Protein AF-A0A257MQ20-F1 (afdb_monomer_lite)

Foldseek 3Di:
DDDQDPVNVVLVVQQVDLWWKWKAWPQQATPDTHPNVCVQLVDDDSRWGWDPPPDPQWTDTPNDIWGWDWDWDDDPPTIMIMTGTDHPVCCVVPPPVCLVVLQVVLQVQLVVLCVPPPDNVVSVVSSQVSNCVSNVHPDDDDDDDDDDVPD

Radius of gyration: 22.55 Å; chains: 1; bounding box: 64×39×48 Å

Structure (mmCIF, N/CA/C/O backbone):
data_AF-A0A257MQ20-F1
#
_entry.id   AF-A0A257MQ20-F1
#
loop_
_atom_site.group_PDB
_atom_site.id
_atom_site.type_symbol
_atom_site.label_atom_id
_atom_site.label_alt_id
_atom_site.label_comp_id
_atom_site.label_asym_id
_atom_site.label_entity_id
_atom_site.label_seq_id
_atom_site.pdbx_PDB_ins_code
_atom_site.Cartn_x
_atom_site.Cartn_y
_atom_site.Cartn_z
_atom_site.occupancy
_atom_site.B_iso_or_equiv
_atom_site.auth_seq_id
_atom_site.auth_comp_id
_atom_site.auth_asym_id
_atom_site.auth_atom_id
_atom_site.pdbx_PDB_model_num
ATOM 1 N N . MET A 1 1 ? -35.616 20.627 -3.428 1.00 46.69 1 MET A N 1
ATOM 2 C CA . MET A 1 1 ? -34.223 20.196 -3.647 1.00 46.69 1 MET A CA 1
ATOM 3 C C . MET A 1 1 ? -33.531 20.479 -2.329 1.00 46.69 1 MET A C 1
ATOM 5 O O . MET A 1 1 ? -33.364 21.641 -2.003 1.00 46.69 1 MET A O 1
ATOM 9 N N . THR A 1 2 ? -33.389 19.474 -1.469 1.00 55.91 2 THR A N 1
ATOM 10 C CA . THR A 1 2 ? -32.793 19.642 -0.136 1.00 55.91 2 THR A CA 1
ATOM 11 C C . THR A 1 2 ? -31.307 19.899 -0.312 1.00 55.91 2 THR A C 1
ATOM 13 O O . THR A 1 2 ? -30.627 19.059 -0.900 1.00 55.91 2 THR A O 1
ATOM 16 N N . ASP A 1 3 ? -30.833 21.058 0.148 1.00 58.66 3 ASP A N 1
ATOM 17 C CA . ASP A 1 3 ? -29.405 21.346 0.242 1.00 58.66 3 ASP A CA 1
ATOM 18 C C . ASP A 1 3 ? -28.741 20.226 1.043 1.00 58.66 3 ASP A C 1
ATOM 20 O O . ASP A 1 3 ? -29.111 19.938 2.183 1.00 58.66 3 ASP A O 1
ATOM 24 N N . MET A 1 4 ? -27.816 19.530 0.393 1.00 57.94 4 MET A N 1
ATOM 25 C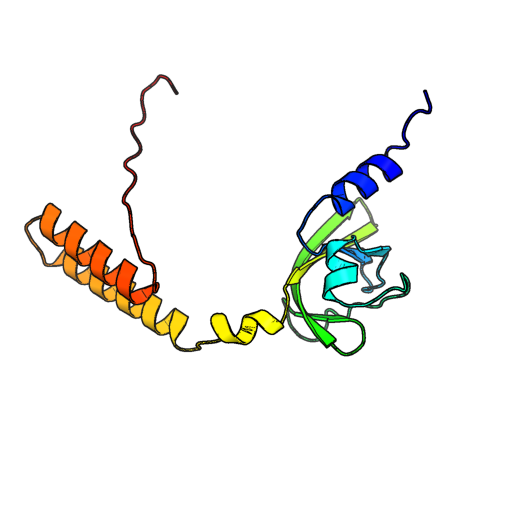 CA . MET A 1 4 ? -27.069 18.442 1.000 1.00 57.94 4 MET A CA 1
ATOM 26 C C . MET A 1 4 ? -26.038 19.057 1.949 1.00 57.94 4 MET A C 1
ATOM 28 O O . MET A 1 4 ? -25.209 19.857 1.519 1.00 57.94 4 MET A O 1
ATOM 32 N N . ASN A 1 5 ? -26.120 18.721 3.239 1.00 80.94 5 ASN A N 1
ATOM 33 C CA . ASN A 1 5 ? -25.210 19.230 4.267 1.00 80.94 5 ASN A CA 1
ATOM 34 C C . ASN A 1 5 ? -23.756 18.837 3.917 1.00 80.94 5 ASN A C 1
ATOM 36 O O . ASN A 1 5 ? -23.518 17.722 3.446 1.00 80.94 5 ASN A O 1
ATOM 40 N N . SER A 1 6 ? -22.783 19.725 4.140 1.00 76.88 6 SER A N 1
ATOM 41 C CA . SER A 1 6 ? -21.363 19.484 3.837 1.00 76.88 6 SER A CA 1
ATOM 42 C C . SER A 1 6 ? -20.83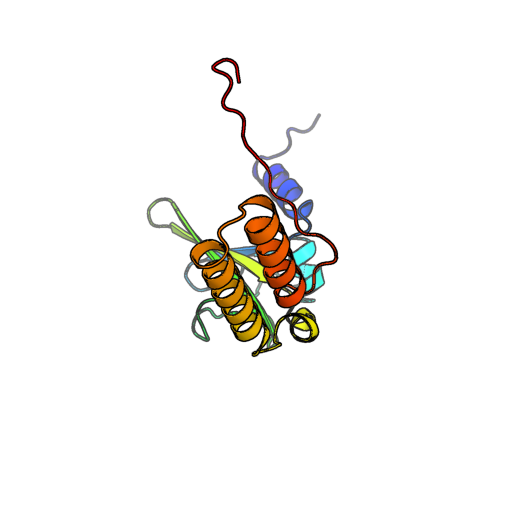0 18.221 4.519 1.00 76.88 6 SER A C 1
ATOM 44 O O . SER A 1 6 ? -20.092 17.453 3.906 1.00 76.88 6 SER A O 1
ATOM 46 N N . GLU A 1 7 ? -21.280 17.946 5.742 1.00 80.69 7 GLU A N 1
ATOM 47 C CA . GLU A 1 7 ? -20.958 16.720 6.476 1.00 80.69 7 GLU A CA 1
ATOM 48 C C . GLU A 1 7 ? -21.482 15.464 5.761 1.00 80.69 7 GLU A C 1
ATOM 50 O O . GLU A 1 7 ? -20.748 14.495 5.564 1.00 80.69 7 GLU A O 1
ATOM 55 N N . GLN A 1 8 ? -22.728 15.507 5.279 1.00 81.00 8 GLN A N 1
ATOM 56 C CA . GLN A 1 8 ? -23.345 14.400 4.541 1.00 81.00 8 GLN A CA 1
ATOM 57 C C . GLN A 1 8 ? -22.646 14.154 3.201 1.00 81.00 8 GLN A C 1
ATOM 59 O O . GLN A 1 8 ? -22.496 13.002 2.785 1.00 81.00 8 GLN A O 1
ATOM 64 N N . LEU A 1 9 ? -22.193 15.218 2.530 1.00 84.75 9 LEU A N 1
ATOM 65 C CA . LEU A 1 9 ? -21.427 15.115 1.291 1.00 84.75 9 LEU A CA 1
ATOM 66 C C . LEU A 1 9 ? -20.062 14.459 1.535 1.00 84.75 9 LEU A C 1
ATOM 68 O O . LEU A 1 9 ? -19.720 13.502 0.841 1.00 84.75 9 LEU A O 1
ATOM 72 N N . CYS A 1 10 ? -19.315 14.920 2.543 1.00 81.25 10 CYS A N 1
ATOM 73 C CA . CYS A 1 10 ? -18.027 14.337 2.921 1.00 81.25 10 CYS A CA 1
ATOM 74 C C . CYS A 1 10 ? -18.173 12.864 3.311 1.00 81.25 10 CYS A C 1
ATOM 76 O O . CYS A 1 10 ? -17.424 12.014 2.833 1.00 81.25 10 CYS A O 1
ATOM 78 N N . GLN A 1 11 ? -19.182 12.534 4.116 1.00 85.25 11 GLN A N 1
ATOM 79 C CA . GLN A 1 11 ? -19.427 11.160 4.534 1.00 85.25 11 GLN A CA 1
ATOM 80 C C . GLN A 1 11 ? -19.828 10.255 3.363 1.00 85.25 11 GLN A C 1
ATOM 82 O O . GLN A 1 11 ? -19.397 9.103 3.292 1.00 85.25 11 GLN A O 1
ATOM 87 N N . SER A 1 12 ? -20.614 10.771 2.415 1.00 86.06 12 SER A N 1
ATOM 88 C CA . SER A 1 12 ? -20.958 10.049 1.185 1.00 86.06 12 SER A CA 1
ATOM 89 C C . SER A 1 12 ? -19.724 9.806 0.316 1.00 86.06 12 SER A C 1
ATOM 91 O O . SER A 1 12 ? -19.537 8.693 -0.171 1.00 86.06 12 SER A O 1
ATOM 93 N N . ALA A 1 13 ? -18.851 10.807 0.174 1.00 86.19 13 ALA A N 1
ATOM 94 C CA . ALA A 1 13 ? -17.603 10.678 -0.571 1.00 86.19 13 ALA A CA 1
ATOM 95 C C . ALA A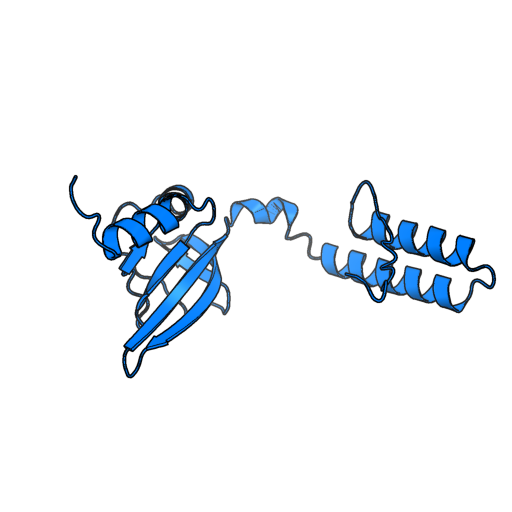 1 13 ? -16.667 9.639 0.066 1.00 86.19 13 ALA A C 1
ATOM 97 O O . ALA A 1 13 ? -16.198 8.736 -0.621 1.00 86.19 13 ALA A O 1
ATOM 98 N N . LEU A 1 14 ? -16.464 9.697 1.387 1.00 88.25 14 LEU A N 1
ATOM 99 C CA . LEU A 1 14 ? -15.635 8.729 2.115 1.00 88.25 14 LEU A CA 1
ATOM 100 C C . LEU A 1 14 ? -16.186 7.298 2.030 1.00 88.25 14 LEU A C 1
ATOM 102 O O . LEU A 1 14 ? -15.413 6.348 1.925 1.00 88.25 14 LEU A O 1
ATOM 106 N N . ASN A 1 15 ? -17.510 7.125 2.049 1.00 89.56 15 ASN A N 1
ATOM 107 C CA . ASN A 1 15 ? -18.152 5.817 1.882 1.00 89.56 15 ASN A CA 1
ATOM 108 C C . ASN A 1 15 ? -18.097 5.270 0.451 1.00 89.56 15 ASN A C 1
ATOM 110 O O . ASN A 1 15 ? -18.294 4.067 0.274 1.00 89.56 15 ASN A O 1
ATOM 114 N N . ALA A 1 16 ? -17.867 6.122 -0.549 1.00 86.06 16 ALA A N 1
ATOM 115 C CA . ALA A 1 16 ? -17.693 5.699 -1.935 1.00 86.06 16 ALA A CA 1
ATOM 116 C C . ALA A 1 16 ? -16.273 5.180 -2.219 1.00 86.06 16 ALA A C 1
ATOM 118 O O . ALA A 1 16 ? -16.069 4.478 -3.210 1.00 86.06 16 ALA A O 1
ATOM 119 N N . LEU A 1 17 ? -15.297 5.512 -1.366 1.00 87.12 17 LEU A N 1
ATOM 120 C CA . LEU A 1 17 ? -13.933 5.009 -1.488 1.00 87.12 17 LEU A CA 1
ATOM 121 C C . LEU A 1 17 ? -13.882 3.516 -1.150 1.00 87.12 17 LEU A C 1
ATOM 123 O O . LEU A 1 17 ? -14.448 3.065 -0.156 1.00 87.12 17 LEU A O 1
ATOM 127 N N . SER A 1 18 ? -13.160 2.753 -1.970 1.00 83.44 18 SER A N 1
ATOM 128 C CA . SER A 1 18 ? -12.904 1.326 -1.738 1.00 83.44 18 SER A CA 1
ATOM 129 C C . SER A 1 18 ? -11.879 1.072 -0.634 1.00 83.44 18 SER A C 1
ATOM 131 O O . SER A 1 18 ? -11.758 -0.050 -0.148 1.00 83.44 18 SER A O 1
ATOM 133 N N . GLU A 1 19 ? -11.108 2.092 -0.269 1.00 88.31 19 GLU A N 1
ATOM 134 C CA . GLU A 1 19 ? -10.074 2.001 0.751 1.00 88.31 19 GLU A CA 1
ATOM 135 C C . GLU A 1 19 ? -10.689 2.048 2.154 1.00 88.31 19 GLU A C 1
ATOM 137 O O . GLU A 1 19 ? -11.610 2.824 2.416 1.00 88.31 19 GLU A O 1
ATOM 142 N N . ALA A 1 20 ? -10.205 1.196 3.060 1.00 90.00 20 ALA A N 1
ATOM 143 C CA . ALA A 1 20 ? -10.723 1.112 4.418 1.00 90.00 20 ALA A CA 1
ATOM 144 C C . ALA A 1 20 ? -10.197 2.284 5.254 1.00 90.00 20 ALA A C 1
ATOM 146 O O . ALA A 1 20 ? -9.040 2.293 5.664 1.00 90.00 20 ALA A O 1
ATOM 147 N N . ILE A 1 21 ? -11.056 3.269 5.516 1.00 90.25 21 ILE A N 1
ATOM 148 C CA . ILE A 1 21 ? -10.696 4.504 6.216 1.00 90.25 21 ILE A CA 1
ATOM 149 C C . ILE A 1 21 ? -11.398 4.562 7.567 1.00 90.25 21 ILE A C 1
ATOM 151 O O . ILE A 1 21 ? -12.617 4.379 7.664 1.00 90.25 21 ILE A O 1
ATOM 155 N N . CYS A 1 22 ? -10.624 4.884 8.598 1.00 89.38 22 CYS A N 1
ATOM 156 C CA . CYS A 1 22 ? -11.122 5.162 9.930 1.00 89.38 22 CYS A CA 1
ATOM 157 C C . CYS A 1 22 ? -10.608 6.517 10.428 1.00 89.38 22 CYS A C 1
ATOM 159 O O . CYS A 1 22 ? -9.420 6.813 10.324 1.00 89.38 22 CYS A O 1
ATOM 161 N N . LEU A 1 23 ? -11.503 7.331 10.982 1.00 87.81 23 LEU A N 1
ATOM 162 C CA . LEU A 1 23 ? -11.158 8.565 11.682 1.00 87.81 23 LEU A CA 1
ATOM 163 C C . LEU A 1 23 ? -11.174 8.306 13.178 1.00 87.81 23 LEU A C 1
ATOM 165 O O . LEU A 1 23 ? -12.033 7.580 13.680 1.00 87.81 23 LEU A O 1
ATOM 169 N N . CYS A 1 24 ? -10.239 8.918 13.881 1.00 84.56 24 CYS A N 1
ATOM 170 C CA . CYS A 1 24 ? -10.091 8.771 15.317 1.00 84.56 24 CYS A CA 1
ATOM 171 C C . CYS A 1 24 ? -9.556 10.056 15.939 1.00 84.56 24 CYS A C 1
ATOM 173 O O . CYS A 1 2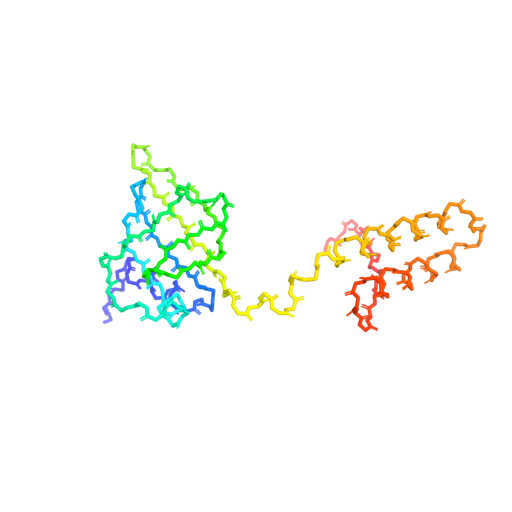4 ? -8.921 10.866 15.261 1.00 84.56 24 CYS A O 1
ATOM 175 N N . ASP A 1 25 ? -9.835 10.253 17.222 1.00 84.69 25 ASP A N 1
ATOM 176 C CA . ASP A 1 25 ? -9.225 11.335 17.987 1.00 84.69 25 ASP A CA 1
ATOM 177 C C . ASP A 1 25 ? -7.798 10.983 18.437 1.00 84.69 25 ASP A C 1
ATOM 179 O O . ASP A 1 25 ? -7.298 9.874 18.229 1.00 84.69 25 ASP A O 1
ATOM 183 N N . LYS A 1 26 ? -7.126 11.949 19.067 1.00 75.75 26 LYS A N 1
ATOM 184 C CA . LYS A 1 26 ? -5.777 11.795 19.633 1.00 75.75 26 LYS A CA 1
ATOM 185 C C . LYS A 1 26 ? -5.646 10.680 20.679 1.00 75.75 26 LYS A C 1
ATOM 187 O O . LYS A 1 26 ? -4.534 10.214 20.911 1.00 75.75 26 LYS A O 1
ATOM 192 N N . GLU A 1 27 ? -6.741 10.270 21.320 1.00 76.19 27 GLU A N 1
ATOM 193 C CA . GLU A 1 27 ? -6.750 9.152 22.263 1.00 76.19 27 GLU A CA 1
ATOM 194 C C . GLU A 1 27 ? -6.974 7.802 21.569 1.00 76.19 27 GLU A C 1
ATOM 196 O O . GLU A 1 27 ? -6.813 6.774 22.217 1.00 76.19 27 GLU A O 1
ATOM 201 N N . GLY A 1 28 ? -7.314 7.789 20.276 1.00 78.06 28 GLY A N 1
ATOM 202 C CA . GLY A 1 28 ? -7.610 6.580 19.511 1.00 78.06 28 GLY A CA 1
ATOM 203 C C . GLY A 1 28 ? -9.077 6.172 19.532 1.00 78.06 28 GLY A C 1
ATOM 204 O O . GLY A 1 28 ? -9.418 5.108 19.015 1.00 78.06 28 GLY A O 1
ATOM 205 N N . ARG A 1 29 ? -9.980 6.999 20.071 1.00 82.75 29 ARG A N 1
ATOM 206 C CA . ARG A 1 29 ? -11.419 6.728 19.959 1.00 82.75 29 ARG A CA 1
ATOM 207 C C . ARG A 1 29 ? -11.847 6.923 18.513 1.00 82.75 29 ARG A C 1
ATOM 209 O O . ARG A 1 29 ? -11.551 7.952 17.907 1.00 82.75 29 ARG A O 1
ATOM 216 N N . VAL A 1 30 ? -12.531 5.929 17.962 1.00 85.69 30 VAL A N 1
ATOM 217 C CA . VAL A 1 30 ? -13.055 5.957 16.598 1.00 85.69 30 VAL A CA 1
ATOM 218 C C . VAL A 1 30 ? -14.180 6.985 16.524 1.00 85.69 30 VAL A C 1
ATOM 220 O O . VAL A 1 30 ? -15.140 6.930 17.279 1.00 85.69 30 VAL A O 1
ATOM 223 N N . LEU A 1 31 ? -14.041 7.940 15.609 1.00 85.44 31 LEU A N 1
ATOM 224 C CA . LEU A 1 31 ? -15.051 8.960 15.321 1.00 85.44 31 LEU A CA 1
ATOM 225 C C . LEU A 1 31 ? -15.904 8.569 14.110 1.00 85.44 31 LEU A C 1
ATOM 227 O O . LEU A 1 31 ? -17.053 8.987 13.996 1.00 85.44 31 LEU A O 1
ATOM 231 N N . PHE A 1 32 ? -15.333 7.802 13.174 1.00 87.19 32 PHE A N 1
ATOM 232 C CA . PHE A 1 32 ? -16.017 7.379 11.954 1.00 87.19 32 PHE A CA 1
ATOM 233 C C . PHE A 1 32 ? -15.317 6.197 11.277 1.00 87.19 32 PHE A C 1
ATOM 235 O O . PHE A 1 32 ? -14.092 6.184 11.157 1.00 87.19 32 PHE A O 1
ATOM 242 N N . MET A 1 33 ? -16.105 5.270 10.720 1.00 89.12 33 MET A N 1
ATOM 243 C CA . MET A 1 33 ? -15.643 4.239 9.785 1.00 89.12 33 MET A CA 1
ATOM 244 C C . MET A 1 33 ? -16.443 4.260 8.485 1.00 89.12 33 MET A C 1
ATOM 246 O O . MET A 1 33 ? -17.681 4.163 8.475 1.00 89.12 33 MET A O 1
ATOM 250 N N . ASN A 1 34 ? -15.731 4.287 7.360 1.00 90.94 34 ASN A N 1
ATOM 251 C CA . ASN A 1 34 ? -16.386 4.144 6.068 1.00 90.94 34 ASN A CA 1
ATOM 252 C C . ASN A 1 34 ? -16.874 2.699 5.826 1.00 90.94 34 ASN A C 1
ATOM 254 O O . ASN A 1 34 ? -16.605 1.772 6.597 1.00 90.94 34 ASN A O 1
ATOM 258 N N . SER A 1 35 ? -17.644 2.514 4.755 1.00 90.19 35 SER A N 1
ATOM 259 C CA . SER A 1 35 ? -18.222 1.226 4.347 1.00 90.19 35 SER A CA 1
ATOM 260 C C . SER A 1 35 ? -17.160 0.127 4.175 1.00 90.19 35 SER A C 1
ATOM 262 O O . SER A 1 35 ? -17.342 -0.996 4.657 1.00 90.19 35 SER A O 1
ATOM 264 N N . ALA A 1 36 ? -16.031 0.460 3.545 1.00 89.50 36 ALA A N 1
ATOM 265 C CA . ALA A 1 36 ? -14.913 -0.447 3.322 1.00 89.50 36 ALA A CA 1
ATOM 266 C C . ALA A 1 36 ? -14.257 -0.875 4.642 1.00 89.50 36 ALA A C 1
ATOM 268 O O . ALA A 1 36 ? -14.043 -2.067 4.859 1.00 89.50 36 ALA A O 1
ATOM 269 N N . ALA A 1 37 ? -14.020 0.064 5.564 1.00 88.69 37 ALA A N 1
ATOM 270 C CA . ALA A 1 37 ? -13.452 -0.228 6.876 1.00 88.69 37 ALA A CA 1
ATOM 271 C C . ALA A 1 37 ? -14.359 -1.139 7.705 1.00 88.69 37 ALA A C 1
ATOM 273 O O . ALA A 1 37 ? -13.878 -2.137 8.231 1.00 88.69 37 ALA A O 1
ATOM 274 N N . ARG A 1 38 ? -15.671 -0.870 7.755 1.00 87.25 38 ARG A N 1
ATOM 275 C CA . ARG A 1 38 ? -16.642 -1.737 8.452 1.00 87.25 38 ARG A CA 1
ATOM 276 C C . ARG A 1 38 ? -16.691 -3.146 7.871 1.00 87.25 38 ARG A C 1
ATOM 278 O O . ARG A 1 38 ? -16.772 -4.125 8.609 1.00 87.25 38 ARG A O 1
ATOM 285 N N . THR A 1 39 ? -16.614 -3.256 6.547 1.00 86.69 39 THR A N 1
ATOM 286 C CA . THR A 1 39 ? -16.577 -4.554 5.860 1.00 86.69 39 THR A CA 1
ATOM 287 C C . THR A 1 39 ? -15.302 -5.322 6.205 1.00 86.69 39 THR A C 1
ATOM 289 O O . THR A 1 39 ? -15.364 -6.512 6.506 1.00 86.69 39 THR A O 1
ATOM 292 N N . LEU A 1 40 ? -14.155 -4.638 6.200 1.00 85.12 40 LEU A N 1
ATOM 293 C CA . LEU A 1 40 ? -12.848 -5.232 6.466 1.00 85.12 40 LEU A CA 1
ATOM 294 C C . LEU A 1 40 ? -12.705 -5.709 7.917 1.00 85.12 40 LEU A C 1
ATOM 296 O O . LEU A 1 40 ? -12.241 -6.822 8.181 1.00 85.12 40 LEU A O 1
ATOM 300 N N . THR A 1 41 ? -13.084 -4.861 8.867 1.00 84.31 41 THR A N 1
ATOM 301 C CA . THR A 1 41 ? -12.909 -5.144 10.294 1.00 84.31 41 THR A CA 1
ATOM 302 C C . THR A 1 41 ? -14.009 -6.053 10.831 1.00 84.31 41 THR A C 1
ATOM 304 O O . THR A 1 41 ? -13.779 -6.812 11.775 1.00 84.31 41 THR A O 1
ATOM 307 N N . GLY A 1 42 ? -15.192 -6.023 10.209 1.00 80.25 42 GLY A N 1
ATOM 308 C CA . GLY A 1 42 ? -16.406 -6.651 10.723 1.00 80.25 42 GLY A CA 1
ATOM 309 C C . GLY A 1 42 ? -17.004 -5.903 11.919 1.00 80.25 42 GLY A C 1
ATOM 310 O O . GLY A 1 42 ? -17.981 -6.378 12.500 1.00 80.25 42 GLY A O 1
ATOM 311 N N . TRP A 1 43 ? -16.435 -4.752 12.292 1.00 77.31 43 TRP A N 1
ATOM 312 C CA . TRP A 1 43 ? -16.938 -3.907 13.367 1.00 77.31 43 TRP A CA 1
ATOM 313 C C . TRP A 1 43 ? -18.129 -3.083 12.893 1.00 77.31 43 TRP A C 1
ATOM 315 O O . TRP A 1 43 ? -18.107 -2.475 11.823 1.00 77.31 43 TRP A O 1
ATOM 325 N N . LYS A 1 44 ? -19.193 -3.114 13.697 1.00 66.00 44 LYS A N 1
ATOM 326 C CA . LYS A 1 44 ? -20.465 -2.437 13.422 1.00 66.00 44 LYS A CA 1
ATOM 327 C C . LYS A 1 44 ? -20.776 -1.311 14.405 1.00 66.00 44 LYS A C 1
ATOM 329 O O . LYS A 1 44 ? -21.717 -0.573 14.138 1.00 66.00 44 LYS A O 1
ATOM 334 N N . ASP A 1 45 ? -20.007 -1.203 15.485 1.00 62.59 45 ASP A N 1
ATOM 335 C CA . ASP A 1 45 ? -20.186 -0.178 16.506 1.00 62.59 45 ASP A CA 1
ATOM 336 C C . ASP A 1 45 ? -19.178 0.951 16.301 1.00 62.59 45 ASP A C 1
ATOM 338 O O . ASP A 1 45 ? -17.983 0.708 16.119 1.00 62.59 45 ASP A O 1
ATOM 342 N N . ASP A 1 46 ? -19.677 2.183 16.365 1.00 59.91 46 ASP A N 1
ATOM 343 C CA . ASP A 1 46 ? -18.873 3.401 16.253 1.00 59.91 46 ASP A CA 1
ATOM 344 C C . ASP A 1 46 ? -18.115 3.720 17.562 1.00 59.91 46 ASP A C 1
ATOM 346 O O . ASP A 1 46 ? -17.302 4.633 17.596 1.00 59.91 46 ASP A O 1
ATOM 350 N N . GLU A 1 47 ? -18.308 2.937 18.634 1.00 59.28 47 GLU A N 1
ATOM 351 C CA . GLU A 1 47 ? -17.601 3.072 19.927 1.00 59.28 47 GLU A CA 1
ATOM 352 C C . GLU A 1 47 ? -16.243 2.348 19.956 1.00 59.28 47 GLU A C 1
ATOM 354 O O . GLU A 1 47 ? -15.736 1.925 20.999 1.00 59.28 47 GLU A O 1
ATOM 359 N N . GLY A 1 48 ? -15.651 2.173 18.781 1.00 63.69 48 GLY A N 1
ATOM 360 C CA . GLY A 1 48 ? -14.376 1.508 18.624 1.00 63.69 48 GLY A CA 1
ATOM 361 C C . GLY A 1 48 ? -13.221 2.264 19.278 1.00 63.69 48 GLY A C 1
ATOM 3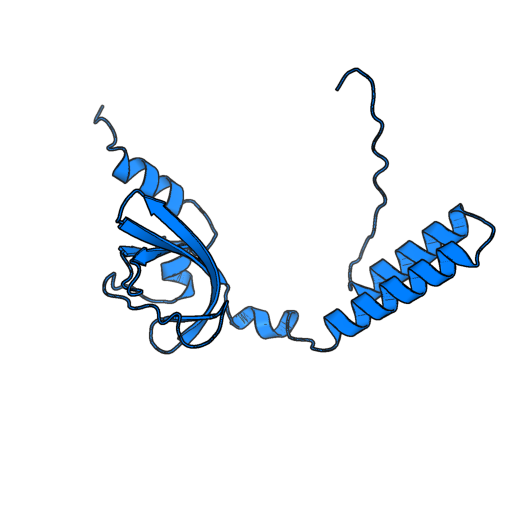62 O O . GLY A 1 48 ? -13.166 3.492 19.266 1.00 63.69 48 GLY A O 1
ATOM 363 N N . PHE A 1 49 ? -12.245 1.529 19.801 1.00 74.69 49 PHE A N 1
ATOM 364 C CA . PHE A 1 49 ? -10.964 2.081 20.232 1.00 74.69 49 PHE A CA 1
ATOM 365 C C . PHE A 1 49 ? -9.850 1.494 19.367 1.00 74.69 49 PHE A C 1
ATOM 367 O O . PHE A 1 49 ? -9.778 0.275 19.210 1.00 74.69 49 PHE A O 1
ATOM 374 N N . MET A 1 50 ? -9.009 2.358 18.805 1.00 69.56 50 MET A N 1
ATOM 375 C CA . MET A 1 50 ? -7.779 1.992 18.114 1.00 69.56 50 MET A CA 1
ATOM 376 C C . MET A 1 50 ? -6.588 2.237 19.030 1.00 69.56 50 MET A C 1
ATOM 378 O O . MET A 1 50 ? -6.286 3.371 19.391 1.00 69.56 50 MET A O 1
ATOM 382 N N . ASP A 1 51 ? -5.881 1.162 19.360 1.00 70.56 51 ASP A N 1
ATOM 383 C CA . ASP A 1 51 ? -4.614 1.263 20.070 1.00 70.56 51 ASP A CA 1
ATOM 384 C C . ASP A 1 51 ? -3.458 1.525 19.090 1.00 70.56 51 ASP A C 1
ATOM 386 O O . ASP A 1 51 ? -3.113 0.668 18.273 1.00 70.56 51 ASP A O 1
ATOM 390 N N . PHE A 1 52 ? -2.841 2.707 19.192 1.00 67.31 52 PHE A N 1
ATOM 391 C CA . PHE A 1 52 ? -1.633 3.075 18.440 1.00 67.31 52 PHE A CA 1
ATOM 392 C C . PHE A 1 52 ? -0.330 2.646 19.132 1.00 67.31 52 PHE A C 1
ATOM 394 O O . PHE A 1 52 ? 0.746 2.789 18.551 1.00 67.31 52 PHE A O 1
ATOM 401 N N . SER A 1 53 ? -0.392 2.169 20.381 1.00 58.09 53 SER A N 1
ATOM 402 C CA . SER A 1 53 ? 0.795 1.943 21.217 1.00 58.09 53 SER A CA 1
ATOM 403 C C . SER A 1 53 ? 1.580 0.676 20.859 1.00 58.09 53 SER A C 1
ATOM 405 O O . SER A 1 53 ? 2.730 0.526 21.274 1.00 58.09 53 SER A O 1
ATOM 407 N N . SER A 1 54 ? 0.999 -0.209 20.045 1.00 51.75 54 SER A N 1
ATOM 408 C CA . SER A 1 54 ? 1.503 -1.574 19.876 1.00 51.75 54 SER A CA 1
ATOM 409 C C . SER A 1 54 ? 2.509 -1.770 18.722 1.00 51.75 54 SER A C 1
ATOM 411 O O . SER A 1 54 ? 3.284 -2.727 18.752 1.00 51.75 54 SER A O 1
ATOM 413 N N . ASN A 1 55 ? 2.566 -0.886 17.717 1.00 53.25 55 ASN A N 1
ATOM 414 C CA . ASN A 1 55 ? 3.645 -0.807 16.709 1.00 53.25 55 ASN A CA 1
ATOM 415 C C . ASN A 1 55 ? 3.353 0.352 15.736 1.00 53.25 55 ASN A C 1
ATOM 417 O O . ASN A 1 55 ? 2.220 0.429 15.258 1.00 53.25 55 ASN A O 1
ATOM 421 N N . PRO A 1 56 ? 4.319 1.205 15.341 1.00 62.69 56 PRO A N 1
ATOM 422 C CA . PRO A 1 56 ? 4.095 2.127 14.230 1.00 62.69 56 PRO A CA 1
ATOM 423 C C . PRO A 1 56 ? 3.648 1.357 12.977 1.00 62.69 56 PRO A C 1
ATOM 425 O O . PRO A 1 56 ? 4.311 0.425 12.527 1.00 62.69 56 PRO A O 1
ATOM 428 N N . GLY A 1 57 ? 2.493 1.737 12.430 1.00 69.25 57 GLY A N 1
ATOM 429 C CA . GLY A 1 57 ? 1.906 1.099 11.250 1.00 69.25 57 GLY A CA 1
ATOM 430 C C . GLY A 1 57 ? 1.025 -0.126 11.526 1.00 69.25 57 GLY A C 1
ATOM 431 O O . GLY A 1 57 ? 0.626 -0.805 10.579 1.00 69.25 57 GLY A O 1
ATOM 432 N N . ARG A 1 58 ? 0.700 -0.422 12.791 1.00 74.56 58 ARG A N 1
ATOM 433 C CA . ARG A 1 58 ? -0.311 -1.418 13.173 1.00 74.56 58 ARG A CA 1
ATOM 434 C C . ARG A 1 58 ? -1.307 -0.822 14.160 1.00 74.56 58 ARG A C 1
ATOM 436 O O . ARG A 1 58 ? -0.921 -0.086 15.059 1.00 74.56 58 ARG A O 1
ATOM 443 N N . VAL A 1 59 ? -2.571 -1.195 14.006 1.00 79.31 59 VAL A N 1
ATOM 444 C CA . VAL A 1 59 ? -3.653 -0.873 14.942 1.00 79.31 59 VAL A CA 1
ATOM 445 C C . VAL A 1 59 ? -4.430 -2.129 15.284 1.00 79.31 59 VAL A C 1
ATOM 447 O O . VAL A 1 59 ? -4.598 -3.017 14.446 1.00 79.31 59 VAL A O 1
ATOM 450 N N . GLU A 1 60 ? -4.917 -2.203 16.515 1.00 77.19 60 GLU A N 1
ATOM 451 C CA . GLU A 1 60 ? -5.802 -3.275 16.953 1.00 77.19 60 GLU A CA 1
ATOM 452 C C . GLU A 1 60 ? -7.249 -2.782 16.983 1.00 77.19 60 GLU A C 1
ATOM 454 O O . GLU A 1 60 ? -7.551 -1.737 17.553 1.00 77.19 60 GLU A O 1
ATOM 459 N N . ILE A 1 61 ? -8.139 -3.533 16.334 1.00 77.44 61 ILE A N 1
ATOM 460 C CA . ILE A 1 61 ? -9.567 -3.234 16.230 1.00 77.44 61 ILE A CA 1
ATOM 461 C C . ILE A 1 61 ? -10.319 -4.518 16.582 1.00 77.44 61 ILE A C 1
ATOM 463 O O . ILE A 1 61 ? -10.222 -5.523 15.877 1.00 77.44 61 ILE A O 1
ATOM 467 N N . GLY A 1 62 ? -11.046 -4.515 17.700 1.00 73.56 62 GLY A N 1
ATOM 468 C CA . GLY A 1 62 ? -11.843 -5.670 18.130 1.00 73.56 62 GLY A CA 1
ATOM 469 C C . GLY A 1 62 ? -11.030 -6.917 18.457 1.00 73.56 62 GLY A C 1
ATOM 470 O O . GLY A 1 62 ? -11.495 -8.023 18.190 1.00 73.56 62 GLY A O 1
ATOM 471 N N . GLY A 1 63 ? -9.812 -6.750 18.977 1.00 73.38 63 GLY A N 1
ATOM 472 C CA . GLY A 1 63 ? -8.903 -7.866 19.249 1.00 73.38 63 GLY A CA 1
ATOM 473 C C . GLY A 1 63 ? -8.173 -8.400 18.009 1.00 73.38 63 GLY A C 1
ATOM 474 O O . GLY A 1 63 ? -7.551 -9.460 18.065 1.00 73.38 63 GLY A O 1
ATOM 475 N N . ARG A 1 64 ? -8.314 -7.735 16.850 1.00 75.12 64 ARG A N 1
ATOM 476 C CA . ARG A 1 64 ? -7.690 -8.134 15.581 1.00 75.12 64 ARG A CA 1
ATOM 477 C C . ARG A 1 64 ? -6.702 -7.061 15.119 1.00 75.12 64 ARG A C 1
ATOM 479 O O . ARG A 1 64 ? -7.086 -5.894 15.042 1.00 75.12 64 ARG A O 1
ATOM 486 N N . PRO A 1 65 ? -5.460 -7.431 14.765 1.00 77.19 65 PRO A N 1
ATOM 487 C CA . PRO A 1 65 ? -4.492 -6.481 14.243 1.00 77.19 65 PRO A CA 1
ATOM 488 C C . PRO A 1 65 ? -4.735 -6.195 12.756 1.00 77.19 65 PRO A C 1
ATOM 490 O O . PRO A 1 65 ? -4.992 -7.103 11.956 1.00 77.19 65 PRO A O 1
ATOM 493 N N . PHE A 1 66 ? -4.577 -4.929 12.387 1.00 81.81 66 PHE A N 1
ATOM 494 C CA . PHE A 1 66 ? -4.589 -4.431 11.017 1.00 81.81 66 PHE A CA 1
ATOM 495 C C . PHE A 1 66 ? -3.323 -3.614 10.768 1.00 81.81 66 PHE A C 1
ATOM 497 O O . PHE A 1 66 ? -2.877 -2.861 11.635 1.00 81.81 66 PHE A O 1
ATOM 504 N N . LEU A 1 67 ? -2.742 -3.756 9.576 1.00 81.88 67 LEU A N 1
ATOM 505 C CA . LEU A 1 67 ? -1.729 -2.811 9.114 1.00 81.88 67 LEU A CA 1
ATOM 506 C C . LEU A 1 67 ? -2.416 -1.486 8.804 1.00 81.88 67 LEU A C 1
ATOM 508 O O . LEU A 1 67 ? -3.537 -1.475 8.290 1.00 81.88 67 LEU A O 1
ATOM 512 N N . CYS A 1 68 ? -1.746 -0.376 9.080 1.00 82.62 68 CYS A N 1
ATOM 513 C CA . CYS A 1 68 ? -2.287 0.930 8.761 1.00 82.62 68 CYS A CA 1
ATOM 514 C C . CYS A 1 68 ? -1.227 1.952 8.371 1.00 82.62 68 CYS A C 1
ATOM 516 O O . CYS A 1 68 ? -0.086 1.912 8.830 1.00 82.62 68 CYS A O 1
ATOM 518 N N . THR A 1 69 ? -1.647 2.939 7.590 1.00 83.44 69 THR A N 1
ATOM 519 C CA . THR A 1 69 ? -0.945 4.219 7.480 1.00 83.44 69 THR A CA 1
ATOM 520 C C . THR A 1 69 ? -1.727 5.256 8.277 1.00 83.44 69 THR A C 1
ATOM 522 O O . THR A 1 69 ? -2.933 5.401 8.082 1.00 83.44 69 THR A O 1
ATOM 525 N N . LEU A 1 70 ? -1.050 5.937 9.205 1.00 83.25 70 LEU A N 1
ATOM 526 C CA . LEU A 1 70 ? -1.641 6.981 10.039 1.00 83.25 70 LEU A CA 1
ATOM 527 C C . LEU A 1 70 ? -1.261 8.353 9.495 1.00 83.25 70 LEU A C 1
ATOM 529 O O . LEU A 1 70 ? -0.081 8.668 9.346 1.00 83.25 70 LEU A O 1
ATOM 533 N N . HIS A 1 71 ? -2.272 9.173 9.236 1.00 84.12 71 HIS A N 1
ATOM 534 C CA . HIS A 1 71 ? -2.117 10.572 8.869 1.00 84.12 71 HIS A CA 1
ATOM 535 C C . HIS A 1 71 ? -2.659 11.436 10.003 1.00 84.12 71 HIS A C 1
ATOM 537 O O . HIS A 1 71 ? -3.843 11.363 10.327 1.00 84.12 71 HIS A O 1
ATOM 543 N N . HIS A 1 72 ? -1.803 12.256 10.606 1.00 81.31 72 HIS A N 1
ATOM 544 C CA . HIS A 1 72 ? -2.223 13.193 11.643 1.00 81.31 72 HIS A CA 1
ATOM 545 C C . HIS A 1 72 ? -2.830 14.448 11.013 1.00 81.31 72 HIS A C 1
ATOM 547 O O . HIS A 1 72 ? -2.235 15.061 10.127 1.00 81.31 72 HIS A O 1
ATOM 553 N N . LEU A 1 73 ? -4.007 14.827 11.495 1.00 79.19 73 LEU A N 1
ATOM 554 C CA . LEU A 1 73 ? -4.697 16.068 11.184 1.00 79.19 73 LEU A CA 1
ATOM 555 C C . LEU A 1 73 ? -4.554 16.994 12.391 1.00 79.19 73 LEU A C 1
ATOM 557 O O . LEU A 1 73 ? -4.925 16.622 13.503 1.00 79.19 73 LEU A O 1
ATOM 561 N N . GLN A 1 74 ? -4.013 18.187 12.168 1.00 75.19 74 GLN A N 1
ATOM 562 C CA . GLN A 1 74 ? -3.964 19.247 13.171 1.00 75.19 74 GLN A CA 1
ATOM 563 C C . GLN A 1 74 ? -4.863 20.389 12.706 1.00 75.19 74 GLN A C 1
ATOM 565 O O . GLN A 1 74 ? -4.626 20.946 11.633 1.00 75.19 74 GLN A O 1
ATOM 570 N N . ASP A 1 75 ? -5.870 20.728 13.507 1.00 69.31 75 ASP A N 1
ATOM 571 C CA . ASP A 1 75 ? -6.686 21.928 13.326 1.00 69.31 75 ASP A CA 1
ATOM 572 C C . ASP A 1 75 ? -6.756 22.690 14.657 1.00 69.31 75 ASP A C 1
ATOM 574 O O . ASP A 1 75 ? -7.528 22.369 15.559 1.00 69.31 75 ASP A O 1
ATOM 578 N N . GLY A 1 76 ? -5.864 23.670 14.824 1.00 70.69 76 GLY A N 1
ATOM 579 C CA . GLY A 1 76 ? -5.705 24.380 16.095 1.00 70.69 76 GLY A CA 1
ATOM 580 C C . GLY A 1 76 ? -5.226 23.462 17.230 1.00 70.69 76 GLY A C 1
ATOM 581 O O . GLY A 1 76 ? -4.179 22.829 17.107 1.00 70.69 76 GLY A O 1
ATOM 582 N N . ASP A 1 77 ? -5.977 23.427 18.338 1.00 65.19 77 ASP A N 1
ATOM 583 C CA . ASP A 1 77 ? -5.721 22.548 19.497 1.00 65.19 77 ASP A CA 1
ATOM 584 C C . ASP A 1 77 ? -6.315 21.136 19.323 1.00 65.19 77 ASP A C 1
ATOM 586 O O . ASP A 1 77 ? -5.988 20.225 20.095 1.00 65.19 77 ASP A O 1
ATOM 590 N N . ASP A 1 78 ? -7.168 20.936 18.313 1.00 65.69 78 ASP A N 1
ATOM 591 C CA . ASP A 1 78 ? -7.761 19.638 18.021 1.00 65.69 78 ASP A CA 1
ATOM 592 C C . ASP A 1 78 ? -6.832 18.819 17.118 1.00 65.69 78 ASP A C 1
ATOM 594 O O . ASP A 1 78 ? -6.339 19.259 16.075 1.00 65.69 78 ASP A O 1
ATOM 598 N N . SER A 1 79 ? -6.578 17.586 17.553 1.00 73.69 79 SER A N 1
ATOM 599 C CA . SER A 1 79 ? -5.750 16.613 16.849 1.00 73.69 79 SER A CA 1
ATOM 600 C C . SER A 1 79 ? -6.585 15.372 16.583 1.00 73.69 79 SER A C 1
ATOM 602 O O . SER A 1 79 ? -7.097 14.738 17.511 1.00 73.69 79 SER A O 1
ATOM 604 N N . ALA A 1 80 ? -6.722 15.044 15.306 1.00 77.50 80 ALA A N 1
ATOM 605 C CA . ALA A 1 80 ? -7.364 13.830 14.834 1.00 77.50 80 ALA A CA 1
ATOM 606 C C . ALA A 1 80 ? -6.363 13.011 14.018 1.00 77.50 80 ALA A C 1
ATOM 608 O O . ALA A 1 80 ? -5.338 13.512 13.553 1.00 77.50 80 ALA A O 1
ATOM 609 N N . ALA A 1 81 ? -6.654 11.736 13.823 1.00 81.06 81 ALA A N 1
ATOM 610 C CA . ALA A 1 81 ? -5.882 10.873 12.953 1.00 81.06 81 ALA A CA 1
ATOM 611 C C . ALA A 1 81 ? -6.798 10.161 11.959 1.00 81.06 81 ALA A C 1
ATOM 613 O O . ALA A 1 81 ? -7.909 9.732 12.281 1.00 81.06 81 ALA A O 1
ATOM 614 N N . VAL A 1 82 ? -6.302 10.035 10.733 1.00 82.69 82 VAL A N 1
ATOM 615 C CA . VAL A 1 82 ? -6.877 9.186 9.695 1.00 82.69 82 VAL A CA 1
ATOM 616 C C . VAL A 1 82 ? -6.040 7.921 9.630 1.00 82.69 82 VAL A C 1
ATOM 618 O O . VAL A 1 82 ? -4.861 7.970 9.279 1.00 82.69 82 VAL A O 1
ATOM 621 N N . ALA A 1 83 ? -6.647 6.791 9.967 1.00 84.25 83 ALA A N 1
ATOM 622 C CA . ALA A 1 83 ? -6.067 5.473 9.796 1.00 84.25 83 ALA A CA 1
ATOM 623 C C . ALA A 1 83 ? -6.590 4.857 8.497 1.00 84.25 83 ALA A C 1
ATOM 625 O O . ALA A 1 83 ? -7.788 4.613 8.339 1.00 84.25 83 ALA A O 1
ATOM 626 N N . VAL A 1 84 ? -5.678 4.585 7.572 1.00 86.56 84 VAL A N 1
ATOM 627 C CA . VAL A 1 84 ? -5.955 3.825 6.354 1.00 86.56 84 VAL A CA 1
ATOM 628 C C . VAL A 1 84 ? -5.589 2.371 6.621 1.00 86.56 84 VAL A C 1
ATOM 630 O O . VAL A 1 84 ? -4.409 2.053 6.762 1.00 86.56 84 VAL A O 1
ATOM 633 N N . LEU A 1 85 ? -6.592 1.504 6.753 1.00 85.75 85 LEU A N 1
ATOM 634 C CA . LEU A 1 85 ? -6.447 0.106 7.155 1.00 85.75 85 LEU A CA 1
ATOM 635 C C . LEU A 1 85 ? -6.170 -0.798 5.951 1.00 85.75 85 LEU A C 1
ATOM 637 O O . LEU A 1 85 ? -6.779 -0.667 4.890 1.00 85.75 85 LEU A O 1
ATOM 641 N N . LYS A 1 86 ? -5.307 -1.792 6.152 1.00 82.62 86 LYS A N 1
ATOM 642 C CA . LYS A 1 86 ? -5.020 -2.860 5.192 1.00 82.62 86 LYS A CA 1
ATOM 643 C C . LYS A 1 86 ? -5.374 -4.217 5.792 1.00 82.62 86 LYS A C 1
ATOM 645 O O . LYS A 1 86 ? -5.204 -4.453 6.990 1.00 82.62 86 LYS A O 1
ATOM 650 N N . CYS A 1 87 ? -5.886 -5.114 4.952 1.00 68.75 87 CYS A N 1
ATOM 651 C CA . CYS A 1 87 ? -6.243 -6.468 5.359 1.00 68.75 87 CYS A CA 1
ATOM 652 C C . CYS A 1 87 ? -4.995 -7.266 5.747 1.00 68.75 87 CYS A C 1
ATOM 654 O O . CYS A 1 87 ? -4.059 -7.370 4.961 1.00 68.75 87 CYS A O 1
ATOM 656 N N . SER A 1 88 ? -5.005 -7.887 6.926 1.00 60.62 88 SER A N 1
ATOM 657 C CA . SER A 1 88 ? -3.939 -8.796 7.365 1.00 60.62 88 SER A CA 1
ATOM 658 C C . SER A 1 88 ? -3.952 -10.147 6.636 1.00 60.62 88 SER A C 1
ATOM 660 O O . SER A 1 88 ? -2.965 -10.871 6.682 1.00 60.62 88 SER A O 1
ATOM 662 N N . TYR A 1 89 ? -5.020 -10.488 5.901 1.00 51.22 89 TYR A N 1
ATOM 663 C CA . TYR A 1 89 ? -5.058 -11.700 5.067 1.00 51.22 89 TYR A CA 1
ATOM 664 C C . TYR A 1 89 ? -4.328 -11.567 3.721 1.00 51.22 89 TYR A C 1
ATOM 666 O O . TYR A 1 89 ? -4.285 -12.541 2.973 1.00 51.22 89 TYR A O 1
ATOM 674 N N . ASP A 1 90 ? -3.701 -10.421 3.439 1.00 45.22 90 ASP A N 1
ATOM 675 C CA . ASP A 1 90 ? -2.715 -10.308 2.353 1.00 45.22 90 ASP A CA 1
ATOM 676 C C . ASP A 1 90 ? -1.285 -10.676 2.811 1.00 45.22 90 ASP A C 1
ATOM 678 O O . ASP A 1 90 ? -0.325 -10.628 2.044 1.00 45.22 90 ASP A O 1
ATOM 682 N N . GLU A 1 91 ? -1.114 -11.123 4.064 1.00 46.94 91 GLU A N 1
ATOM 683 C CA . GLU A 1 91 ? 0.195 -11.570 4.559 1.00 46.94 91 GLU A CA 1
ATOM 684 C C . GLU A 1 91 ? 0.683 -12.880 3.909 1.00 46.94 91 GLU A C 1
ATOM 686 O O . GLU A 1 91 ? 1.866 -13.189 4.010 1.00 46.94 91 GLU A O 1
ATOM 691 N N . ASN A 1 92 ? -0.152 -13.619 3.166 1.00 44.44 92 ASN A N 1
ATOM 692 C CA . ASN A 1 92 ? 0.328 -14.777 2.396 1.00 44.44 92 ASN A CA 1
ATOM 693 C C . ASN A 1 92 ? 0.925 -14.416 1.024 1.00 44.44 92 ASN A C 1
ATOM 695 O O . ASN A 1 92 ? 1.509 -15.296 0.393 1.00 44.44 92 ASN A O 1
ATOM 699 N N . SER A 1 93 ? 0.801 -13.168 0.555 1.00 45.06 93 SER A N 1
ATOM 700 C CA . SER A 1 93 ? 1.505 -12.714 -0.655 1.00 45.06 93 SER A CA 1
ATOM 701 C C . SER A 1 93 ? 2.652 -11.743 -0.346 1.00 45.06 93 SER A C 1
ATOM 703 O O . SER A 1 93 ? 3.642 -11.722 -1.078 1.00 45.06 93 SER A O 1
ATOM 705 N N . GLU A 1 94 ? 2.581 -11.001 0.771 1.00 50.66 94 GLU A N 1
ATOM 706 C CA . GLU A 1 94 ? 3.561 -9.949 1.081 1.00 50.66 94 GLU A CA 1
ATOM 707 C C . GLU A 1 94 ? 4.576 -10.256 2.201 1.00 50.66 94 GLU A C 1
ATOM 709 O O . GLU A 1 94 ? 5.610 -9.592 2.236 1.00 50.66 94 GLU A O 1
ATOM 714 N N . ASN A 1 95 ? 4.381 -11.277 3.052 1.00 47.50 95 ASN A N 1
ATOM 715 C CA . ASN A 1 95 ? 5.414 -11.754 3.996 1.00 47.50 95 ASN A CA 1
ATOM 716 C C . ASN A 1 95 ? 6.229 -12.908 3.405 1.00 47.50 95 ASN A C 1
ATOM 718 O O . ASN A 1 95 ? 6.426 -13.955 4.021 1.00 47.50 95 ASN A O 1
ATOM 722 N N . ASP A 1 96 ? 6.750 -12.709 2.203 1.00 57.69 96 ASP A N 1
ATOM 723 C CA . ASP A 1 96 ? 7.979 -13.389 1.838 1.00 57.69 96 ASP A CA 1
ATOM 724 C C . ASP A 1 96 ? 9.119 -12.518 2.385 1.00 57.69 96 ASP A C 1
ATOM 726 O O . ASP A 1 96 ? 9.445 -11.501 1.767 1.00 57.69 96 ASP A O 1
ATOM 730 N N . PRO A 1 97 ? 9.704 -12.835 3.560 1.00 55.91 97 PRO A N 1
ATOM 731 C CA . PRO A 1 97 ? 10.819 -12.062 4.106 1.00 55.91 97 PRO A CA 1
ATOM 732 C C . PRO A 1 97 ? 12.000 -11.986 3.126 1.00 55.91 97 PRO A C 1
ATOM 734 O O . PRO A 1 97 ? 12.803 -11.066 3.217 1.00 55.91 97 PRO A O 1
ATOM 737 N N . GLY A 1 98 ? 12.067 -12.891 2.142 1.00 65.56 98 GLY A N 1
ATOM 738 C CA . GLY A 1 98 ? 13.019 -12.844 1.045 1.00 65.56 98 GLY A CA 1
ATOM 739 C C . GLY A 1 98 ? 12.577 -12.007 -0.159 1.00 65.56 98 GLY A C 1
ATOM 740 O O . GLY A 1 98 ? 13.371 -11.856 -1.076 1.00 65.56 98 GLY A O 1
ATOM 741 N N . ARG A 1 99 ? 11.358 -11.453 -0.227 1.00 72.00 99 ARG A N 1
ATOM 742 C CA . ARG A 1 99 ? 10.910 -10.613 -1.359 1.00 72.00 99 ARG A CA 1
ATOM 743 C C . ARG A 1 99 ? 11.742 -9.347 -1.467 1.00 72.00 99 ARG A C 1
ATOM 745 O O . ARG A 1 99 ? 12.219 -9.039 -2.556 1.00 72.00 99 ARG A O 1
ATOM 752 N N . TRP A 1 100 ? 11.948 -8.647 -0.352 1.00 77.00 100 TRP A N 1
ATOM 753 C CA . TRP A 1 100 ? 12.820 -7.473 -0.320 1.00 77.00 100 TRP A CA 1
ATOM 754 C C . TRP A 1 100 ? 14.267 -7.848 -0.634 1.00 77.00 100 TRP A C 1
ATOM 756 O O . TRP A 1 100 ? 14.875 -7.213 -1.490 1.00 77.00 100 TRP A O 1
ATOM 766 N N . ASP A 1 101 ? 14.782 -8.927 -0.042 1.00 82.19 101 ASP A N 1
ATOM 767 C CA . ASP A 1 101 ? 16.143 -9.404 -0.313 1.00 82.19 101 ASP A CA 1
ATOM 768 C C . ASP A 1 101 ? 16.342 -9.793 -1.786 1.00 82.19 101 ASP A C 1
ATOM 770 O O . ASP A 1 101 ? 17.350 -9.436 -2.394 1.00 82.19 101 ASP A O 1
ATOM 774 N N . ARG A 1 102 ? 15.367 -10.470 -2.404 1.00 84.31 102 ARG A N 1
ATOM 775 C CA . ARG A 1 102 ? 15.393 -10.817 -3.832 1.00 84.31 102 ARG A CA 1
ATOM 776 C C . ARG A 1 102 ? 15.307 -9.584 -4.714 1.00 84.31 102 ARG A C 1
ATOM 778 O O . ARG A 1 102 ? 16.059 -9.496 -5.681 1.00 84.31 102 ARG A O 1
ATOM 785 N N . PHE A 1 103 ? 14.424 -8.641 -4.391 1.00 87.38 103 PHE A N 1
ATOM 786 C CA . PHE A 1 103 ? 14.298 -7.393 -5.137 1.00 87.38 103 PHE A CA 1
ATOM 787 C C . PHE A 1 103 ? 15.608 -6.595 -5.098 1.00 87.38 103 PHE A C 1
ATOM 789 O O . PHE A 1 103 ? 16.116 -6.196 -6.147 1.00 87.38 103 PHE A O 1
ATOM 796 N N . LEU A 1 104 ? 16.209 -6.453 -3.912 1.00 89.12 104 LEU A N 1
ATOM 797 C CA . LEU A 1 104 ? 17.498 -5.786 -3.717 1.00 89.12 104 LEU A CA 1
ATOM 798 C C . LEU A 1 104 ? 18.643 -6.515 -4.433 1.00 89.12 104 LEU A C 1
ATOM 800 O O . LEU A 1 104 ? 19.475 -5.867 -5.069 1.00 89.12 104 LEU A O 1
ATOM 804 N N . ALA A 1 105 ? 18.664 -7.850 -4.400 1.00 89.44 105 ALA A N 1
ATOM 805 C CA . ALA A 1 105 ? 19.625 -8.642 -5.162 1.00 89.44 105 ALA A CA 1
ATOM 806 C C . ALA A 1 105 ? 19.475 -8.414 -6.677 1.00 89.44 105 ALA A C 1
ATOM 808 O O . ALA A 1 105 ? 20.472 -8.211 -7.369 1.00 89.44 105 ALA A O 1
ATOM 809 N N . GLY A 1 106 ? 18.241 -8.377 -7.190 1.00 92.94 106 GLY A N 1
ATOM 810 C CA . GLY A 1 106 ? 17.959 -8.060 -8.591 1.00 92.94 106 GLY A CA 1
ATOM 811 C C . GLY A 1 106 ? 18.412 -6.654 -8.986 1.00 92.94 106 GLY A C 1
ATOM 812 O O . GLY A 1 106 ? 19.043 -6.487 -10.026 1.00 92.94 106 GLY A O 1
ATOM 813 N N . ALA A 1 107 ? 18.175 -5.653 -8.133 1.00 94.31 107 ALA A N 1
ATOM 814 C CA . ALA A 1 107 ? 18.634 -4.283 -8.363 1.00 94.31 107 ALA A CA 1
ATOM 815 C C . ALA A 1 107 ? 20.170 -4.177 -8.402 1.00 94.31 107 ALA A C 1
ATOM 817 O O . ALA A 1 107 ? 20.727 -3.488 -9.261 1.00 94.31 107 ALA A O 1
ATOM 818 N N . ALA A 1 108 ? 20.870 -4.893 -7.516 1.00 94.38 108 ALA A N 1
ATOM 819 C CA . ALA A 1 108 ? 22.331 -4.950 -7.520 1.00 94.38 108 ALA A CA 1
ATOM 820 C C . ALA A 1 108 ? 22.879 -5.629 -8.789 1.00 94.38 108 ALA A C 1
ATOM 822 O O . ALA A 1 108 ? 23.826 -5.129 -9.395 1.00 94.38 108 ALA A O 1
ATOM 823 N N . LEU A 1 109 ? 22.264 -6.733 -9.229 1.00 93.56 109 LEU A N 1
ATOM 824 C CA . LEU A 1 109 ? 22.634 -7.424 -10.469 1.00 93.56 109 LEU A CA 1
ATOM 825 C C . LEU A 1 109 ? 22.412 -6.546 -11.705 1.00 93.56 109 LEU A C 1
ATOM 827 O O . LEU A 1 109 ? 23.313 -6.444 -12.536 1.00 93.56 109 LEU A O 1
ATOM 831 N N . ALA A 1 110 ? 21.262 -5.872 -11.791 1.00 96.00 110 ALA A N 1
ATOM 832 C CA . ALA A 1 110 ? 20.966 -4.919 -12.856 1.00 96.00 110 ALA A CA 1
ATOM 833 C C . ALA A 1 110 ? 22.004 -3.787 -12.892 1.00 96.00 110 ALA A C 1
ATOM 835 O O . ALA A 1 110 ? 22.605 -3.527 -13.930 1.00 96.00 110 ALA A O 1
ATOM 836 N N . THR A 1 111 ? 22.303 -3.183 -11.738 1.00 94.94 111 THR A N 1
ATOM 837 C CA . THR A 1 111 ? 23.324 -2.127 -11.632 1.00 94.94 111 THR A CA 1
ATOM 838 C C . THR A 1 111 ? 24.686 -2.613 -12.124 1.00 94.94 111 THR A C 1
ATOM 840 O O . THR A 1 111 ? 25.347 -1.913 -12.886 1.00 94.94 111 THR A O 1
ATOM 843 N N . ASN A 1 112 ? 25.095 -3.827 -11.746 1.00 93.44 112 ASN A N 1
ATOM 844 C CA . ASN A 1 112 ? 26.352 -4.394 -12.223 1.00 93.44 112 ASN A CA 1
ATOM 845 C C . ASN A 1 112 ? 26.364 -4.546 -13.748 1.00 93.44 112 ASN A C 1
ATOM 847 O O . ASN A 1 112 ? 27.364 -4.184 -14.357 1.00 93.44 112 ASN A O 1
ATOM 851 N N . GLN A 1 113 ? 25.277 -5.013 -14.374 1.00 91.12 113 GLN A N 1
ATOM 852 C CA . GLN A 1 113 ? 25.208 -5.107 -15.839 1.00 91.12 113 GLN A CA 1
ATOM 853 C C . GLN A 1 113 ? 25.296 -3.744 -16.522 1.00 91.12 113 GLN A C 1
ATOM 855 O O . GLN A 1 113 ? 26.044 -3.603 -17.484 1.00 91.12 113 GLN A O 1
ATOM 860 N N . LEU A 1 114 ? 24.609 -2.727 -15.995 1.00 94.38 114 LEU A N 1
ATOM 861 C CA . LEU A 1 114 ? 24.704 -1.359 -16.520 1.00 94.38 114 LEU A CA 1
ATOM 862 C C . LEU A 1 114 ? 26.127 -0.793 -16.457 1.00 94.38 114 LEU A C 1
ATOM 864 O O . LEU A 1 114 ? 26.474 0.068 -17.259 1.00 94.38 114 LEU A O 1
ATOM 868 N N . LEU A 1 115 ? 26.936 -1.247 -15.497 1.00 95.44 115 LEU A N 1
ATOM 869 C CA . LEU A 1 115 ? 28.300 -0.759 -15.294 1.00 95.44 115 LEU A CA 1
ATOM 870 C C . LEU A 1 115 ? 29.360 -1.532 -16.088 1.00 95.44 115 LEU A C 1
ATOM 872 O O . LEU A 1 115 ? 30.405 -0.958 -16.388 1.00 95.44 115 LEU A O 1
ATOM 876 N N . ILE A 1 116 ? 29.141 -2.820 -16.377 1.00 95.50 116 ILE A N 1
ATOM 877 C CA . ILE A 1 116 ? 30.156 -3.686 -17.007 1.00 95.50 116 ILE A CA 1
ATOM 878 C C . ILE A 1 116 ? 29.901 -3.955 -18.490 1.00 95.50 116 ILE A C 1
ATOM 880 O O . ILE A 1 116 ? 30.838 -4.306 -19.206 1.00 95.50 116 ILE A O 1
ATOM 884 N N . THR A 1 117 ? 28.656 -3.838 -18.947 1.00 94.19 117 THR A N 1
ATOM 885 C CA . THR A 1 117 ? 28.286 -4.140 -20.330 1.00 94.19 117 THR A CA 1
ATOM 886 C C . THR A 1 117 ? 28.478 -2.897 -21.194 1.00 94.19 117 THR A C 1
ATOM 888 O O . THR A 1 117 ? 27.863 -1.863 -20.956 1.00 94.19 117 THR A O 1
ATOM 891 N N . GLU A 1 118 ? 29.342 -2.998 -22.209 1.00 93.56 118 GLU A N 1
ATOM 892 C CA . GLU A 1 118 ? 29.686 -1.870 -23.093 1.00 93.56 118 GLU A CA 1
ATOM 893 C C . GLU A 1 118 ? 28.543 -1.468 -24.039 1.00 93.56 118 GLU A C 1
ATOM 895 O O . GLU A 1 118 ? 28.445 -0.312 -24.447 1.00 93.56 118 GLU A O 1
ATOM 900 N N . GLU A 1 119 ? 27.684 -2.421 -24.407 1.00 96.81 119 GLU A N 1
ATOM 901 C CA . GLU A 1 119 ? 26.570 -2.211 -25.330 1.00 96.81 119 GLU A CA 1
ATOM 902 C C . GLU A 1 119 ? 25.303 -1.845 -24.541 1.00 96.81 119 GLU A C 1
ATOM 904 O O . GLU A 1 119 ? 24.824 -2.623 -23.713 1.00 96.81 119 GLU A O 1
ATOM 909 N N . ILE A 1 120 ? 24.789 -0.634 -24.767 1.00 91.44 120 ILE A N 1
ATOM 910 C CA . ILE A 1 120 ? 23.731 -0.027 -23.949 1.00 91.44 120 ILE A CA 1
ATOM 911 C C . ILE A 1 120 ? 22.412 -0.792 -24.083 1.00 91.44 120 ILE A C 1
ATOM 913 O O . ILE A 1 120 ? 21.748 -1.014 -23.069 1.00 91.44 120 ILE A O 1
ATOM 917 N N . ASP A 1 121 ? 22.029 -1.222 -25.286 1.00 94.25 121 ASP A N 1
ATOM 918 C CA . ASP A 1 121 ? 20.747 -1.903 -25.495 1.00 94.25 121 ASP A CA 1
ATOM 919 C C . ASP A 1 121 ? 20.728 -3.270 -24.790 1.00 94.25 121 ASP A C 1
ATOM 921 O O . ASP A 1 121 ? 19.738 -3.651 -24.151 1.00 94.25 121 ASP A O 1
ATOM 925 N N . LEU A 1 122 ? 21.853 -3.985 -24.831 1.00 93.69 122 LEU A N 1
ATOM 926 C CA . LEU A 1 122 ? 22.077 -5.227 -24.104 1.00 93.69 122 LEU A CA 1
ATOM 927 C C . LEU A 1 122 ? 22.073 -4.999 -22.591 1.00 93.69 122 LEU A C 1
ATOM 929 O O . LEU A 1 122 ? 21.396 -5.736 -21.872 1.00 93.69 122 LEU A O 1
ATOM 933 N N . ALA A 1 123 ? 22.775 -3.970 -22.109 1.00 94.62 123 ALA A N 1
ATOM 934 C CA . ALA A 1 123 ? 22.830 -3.633 -20.690 1.00 94.62 123 ALA A CA 1
ATOM 935 C C . ALA A 1 123 ? 21.432 -3.314 -20.133 1.00 94.62 123 ALA A C 1
ATOM 937 O O . ALA A 1 123 ? 21.058 -3.801 -19.062 1.00 94.62 123 ALA A O 1
ATOM 938 N N . LEU A 1 124 ? 20.631 -2.545 -20.878 1.00 94.38 124 LEU A N 1
ATOM 939 C CA . LEU A 1 124 ? 19.247 -2.226 -20.531 1.00 94.38 124 LEU A CA 1
ATOM 940 C C . LEU A 1 124 ? 18.366 -3.475 -20.534 1.00 94.38 124 LEU A C 1
ATOM 942 O O . LEU A 1 124 ? 17.650 -3.715 -19.564 1.00 94.38 124 LEU A O 1
ATOM 946 N N . SER A 1 125 ? 18.452 -4.298 -21.579 1.00 94.25 125 SER A N 1
ATOM 947 C CA . SER A 1 125 ? 17.655 -5.525 -21.694 1.00 94.25 125 SER A CA 1
ATOM 948 C C . SER A 1 125 ? 17.923 -6.487 -20.530 1.00 94.25 125 SER A C 1
ATOM 950 O O . SER A 1 125 ? 16.984 -6.937 -19.874 1.00 94.25 125 SER A O 1
ATOM 952 N N . GLN A 1 126 ? 19.197 -6.732 -20.210 1.00 94.69 126 GLN A N 1
ATOM 953 C CA . GLN A 1 126 ? 19.602 -7.587 -19.087 1.00 94.69 126 GLN A CA 1
ATOM 954 C C . GLN A 1 126 ? 19.175 -7.004 -17.736 1.00 94.69 126 GLN A C 1
ATOM 956 O O . GLN A 1 126 ? 18.745 -7.727 -16.839 1.00 94.69 126 GLN A O 1
ATOM 961 N N . SER A 1 127 ? 19.258 -5.684 -17.579 1.00 95.94 127 SER A N 1
ATOM 962 C CA . SER A 1 127 ? 18.832 -5.011 -16.349 1.00 95.94 127 SER A CA 1
ATOM 963 C C . SER A 1 127 ? 17.330 -5.135 -16.117 1.00 95.94 127 SER A C 1
ATOM 965 O O . SER A 1 127 ? 16.899 -5.424 -15.001 1.00 95.94 127 SER A O 1
ATOM 967 N N . LEU A 1 128 ? 16.526 -4.969 -17.171 1.00 95.12 128 LEU A N 1
ATOM 968 C CA . LEU A 1 128 ? 15.077 -5.157 -17.108 1.00 95.12 128 LEU A CA 1
ATOM 969 C C . LEU A 1 128 ? 14.703 -6.611 -16.816 1.00 95.12 128 LEU A C 1
ATOM 971 O O . LEU A 1 128 ? 13.762 -6.846 -16.060 1.00 95.12 128 LEU A O 1
ATOM 975 N N . GLU A 1 129 ? 15.453 -7.575 -17.355 1.00 93.50 129 GLU A N 1
ATOM 976 C CA . GLU A 1 129 ? 15.281 -8.997 -17.047 1.00 93.50 129 GLU A CA 1
ATOM 977 C C . GLU A 1 129 ? 15.508 -9.277 -15.553 1.00 93.50 129 GLU A C 1
ATOM 979 O O . GLU A 1 129 ? 14.657 -9.890 -14.904 1.00 93.50 129 GLU A O 1
ATOM 984 N N . PHE A 1 130 ? 16.600 -8.768 -14.969 1.00 93.44 130 PHE A N 1
ATOM 985 C CA . PHE A 1 130 ? 16.874 -8.938 -13.538 1.00 93.44 130 PHE A CA 1
ATOM 986 C C . PHE A 1 130 ? 15.797 -8.311 -12.650 1.00 93.44 130 PHE A C 1
ATOM 988 O O . PHE A 1 130 ? 15.370 -8.939 -11.679 1.00 93.44 130 PHE A O 1
ATOM 995 N N . LEU A 1 131 ? 15.334 -7.105 -12.987 1.00 93.25 131 LEU A N 1
ATOM 996 C CA . LEU A 1 131 ? 14.271 -6.422 -12.247 1.00 93.25 131 LEU A CA 1
ATOM 997 C C . LEU A 1 131 ? 12.918 -7.129 -12.391 1.00 93.25 131 LEU A C 1
ATOM 999 O O . LEU A 1 131 ? 12.172 -7.226 -11.417 1.00 93.25 131 LEU A O 1
ATOM 1003 N N . GLY A 1 132 ? 12.601 -7.650 -13.577 1.00 90.81 132 GLY A N 1
ATOM 1004 C CA . GLY A 1 132 ? 11.364 -8.389 -13.826 1.00 90.81 132 GLY A CA 1
ATOM 1005 C C . GLY A 1 132 ? 11.306 -9.684 -13.024 1.00 90.81 132 GLY A C 1
ATOM 1006 O O . GLY A 1 132 ? 10.349 -9.919 -12.282 1.00 90.81 132 GLY A O 1
ATOM 1007 N N . CYS A 1 133 ? 12.383 -10.471 -13.096 1.00 89.31 133 CYS A N 1
ATOM 1008 C CA . CYS A 1 133 ? 12.529 -11.719 -12.353 1.00 89.31 133 CYS A CA 1
ATOM 1009 C C . CYS A 1 133 ? 12.488 -11.499 -10.834 1.00 89.31 133 CYS A C 1
ATOM 1011 O O . CYS A 1 133 ? 11.808 -12.240 -10.126 1.00 89.31 133 CYS A O 1
ATOM 1013 N N . SER A 1 134 ? 13.181 -10.479 -10.313 1.00 91.75 134 SER A N 1
ATOM 1014 C CA . SER A 1 134 ? 13.217 -10.220 -8.868 1.00 91.75 134 SER A CA 1
ATOM 1015 C C . SER A 1 134 ? 11.905 -9.663 -8.312 1.00 91.75 134 SER A C 1
ATOM 1017 O O . SER A 1 134 ? 11.587 -9.902 -7.145 1.00 91.75 134 SER A O 1
ATOM 1019 N N . SER A 1 135 ? 11.128 -8.968 -9.147 1.00 86.31 135 SER A N 1
ATOM 1020 C CA . SER A 1 135 ? 9.825 -8.393 -8.787 1.00 86.31 135 SER A CA 1
ATOM 1021 C C . SER A 1 135 ? 8.655 -9.357 -8.999 1.00 86.31 135 SER A C 1
ATOM 1023 O O . SER A 1 135 ? 7.544 -9.045 -8.578 1.00 86.31 135 SER A O 1
ATOM 1025 N N . ASN A 1 136 ? 8.895 -10.515 -9.628 1.00 83.88 136 ASN A N 1
ATOM 1026 C CA . ASN A 1 136 ? 7.874 -11.495 -10.010 1.00 83.88 136 ASN A CA 1
ATOM 1027 C C . ASN A 1 136 ? 6.732 -10.868 -10.835 1.00 83.88 136 ASN A C 1
ATOM 1029 O O . ASN A 1 136 ? 5.552 -11.076 -10.553 1.00 83.88 136 ASN A O 1
ATOM 1033 N N . VAL A 1 137 ? 7.096 -10.056 -11.828 1.00 84.50 137 VAL A N 1
ATOM 1034 C CA . VAL A 1 137 ? 6.153 -9.398 -12.742 1.00 84.50 137 VAL A CA 1
ATOM 1035 C C . VAL A 1 137 ? 6.312 -9.953 -14.150 1.00 84.50 137 VAL A C 1
ATOM 1037 O O . VAL A 1 137 ? 7.418 -10.265 -14.581 1.00 84.50 137 VAL A O 1
ATOM 1040 N N . ASP A 1 138 ? 5.216 -10.021 -14.902 1.00 87.25 138 ASP A N 1
ATOM 1041 C CA . ASP A 1 138 ? 5.255 -10.530 -16.278 1.00 87.25 138 ASP A CA 1
ATOM 1042 C C . ASP A 1 138 ? 5.968 -9.579 -17.250 1.00 87.25 138 ASP A C 1
ATOM 1044 O O . ASP A 1 138 ? 6.415 -9.998 -18.318 1.00 87.25 138 ASP A O 1
ATOM 1048 N N . ARG A 1 139 ? 5.998 -8.273 -16.941 1.00 89.56 139 ARG A N 1
ATOM 1049 C CA . ARG A 1 139 ? 6.482 -7.232 -17.859 1.00 89.56 139 ARG A CA 1
ATOM 1050 C C . ARG A 1 139 ? 7.135 -6.074 -17.115 1.00 89.56 139 ARG A C 1
ATOM 1052 O O . ARG A 1 139 ? 6.597 -5.593 -16.121 1.00 89.56 139 ARG A O 1
ATOM 1059 N N . VAL A 1 140 ? 8.239 -5.578 -17.668 1.00 90.12 140 VAL A N 1
ATOM 1060 C CA . VAL A 1 140 ? 8.934 -4.360 -17.230 1.00 90.12 140 VAL A CA 1
ATOM 1061 C C . VAL A 1 140 ? 9.090 -3.441 -18.438 1.00 90.12 140 VAL A C 1
ATOM 1063 O O . VAL A 1 140 ? 9.381 -3.910 -19.537 1.00 90.12 140 VAL A O 1
ATOM 1066 N N . TYR A 1 141 ? 8.883 -2.140 -18.243 1.00 88.75 141 TYR A N 1
ATOM 1067 C CA . TYR A 1 141 ? 8.948 -1.138 -19.305 1.00 88.75 141 TYR A CA 1
ATOM 1068 C C . TYR A 1 141 ? 9.827 0.036 -18.879 1.00 88.75 141 TYR A C 1
ATOM 1070 O O . TYR A 1 141 ? 9.829 0.418 -17.709 1.00 88.75 141 TYR A O 1
ATOM 1078 N N . ILE A 1 142 ? 10.523 0.639 -19.843 1.00 88.25 142 ILE A N 1
ATOM 1079 C CA . ILE A 1 142 ? 11.179 1.939 -19.683 1.00 88.25 142 ILE A CA 1
ATOM 1080 C C . ILE A 1 142 ? 10.316 2.972 -20.396 1.00 88.25 142 ILE A C 1
ATOM 1082 O O . ILE A 1 142 ? 10.030 2.835 -21.584 1.00 88.25 142 ILE A O 1
ATOM 1086 N N . PHE A 1 143 ? 9.917 4.010 -19.669 1.00 87.06 143 PHE A N 1
ATOM 1087 C CA . PHE A 1 143 ? 9.242 5.164 -20.244 1.00 87.06 143 PHE A CA 1
ATOM 1088 C C . PHE A 1 143 ? 10.250 6.298 -20.378 1.00 87.06 143 PHE A C 1
ATOM 1090 O O . PHE A 1 143 ? 10.738 6.825 -19.380 1.00 87.06 143 PHE A O 1
ATOM 1097 N N . GLN A 1 144 ? 10.570 6.664 -21.617 1.00 83.38 144 GLN A N 1
ATOM 1098 C CA . GLN A 1 144 ? 11.315 7.884 -21.892 1.00 83.38 144 GLN A CA 1
ATOM 1099 C C . GL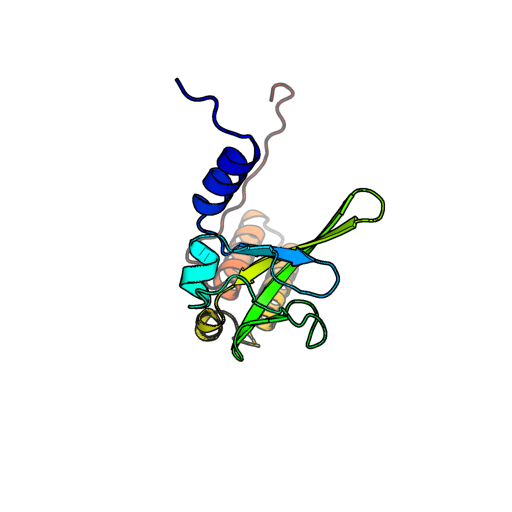N A 1 144 ? 10.335 9.055 -21.877 1.00 83.38 144 GLN A C 1
ATOM 1101 O O . GLN A 1 144 ? 9.400 9.091 -22.676 1.00 83.38 144 GLN A O 1
ATOM 1106 N N . ASN A 1 145 ? 10.543 10.001 -20.964 1.00 84.81 145 ASN A N 1
ATOM 1107 C CA . ASN A 1 145 ? 9.848 11.276 -21.036 1.00 84.81 145 ASN A CA 1
ATOM 1108 C C . ASN A 1 145 ? 10.539 12.155 -22.089 1.00 84.81 145 ASN A C 1
ATOM 1110 O O . ASN A 1 145 ? 11.764 12.300 -22.067 1.00 84.81 145 ASN A O 1
ATOM 1114 N N . TYR A 1 146 ? 9.757 12.713 -23.008 1.00 81.69 146 TYR A N 1
ATOM 1115 C CA . TYR A 1 146 ? 10.211 13.744 -23.928 1.00 81.69 146 TYR A CA 1
ATOM 1116 C C . TYR A 1 146 ? 9.657 15.071 -23.423 1.00 81.69 146 TYR A C 1
ATOM 1118 O O . TYR A 1 146 ? 8.477 15.352 -23.616 1.00 81.69 146 TYR A O 1
ATOM 1126 N N . ASP A 1 147 ? 10.504 15.885 -22.796 1.00 76.56 147 ASP A N 1
ATOM 1127 C CA . ASP A 1 147 ? 10.152 17.272 -22.514 1.00 76.56 147 ASP A CA 1
ATOM 1128 C C . ASP A 1 147 ? 10.075 18.017 -23.852 1.00 76.56 147 ASP A C 1
ATOM 1130 O O . ASP A 1 147 ? 11.077 18.470 -24.408 1.00 76.56 147 ASP A O 1
ATOM 1134 N N . THR A 1 148 ? 8.878 18.113 -24.419 1.00 67.69 148 THR A N 1
ATOM 1135 C CA . THR A 1 148 ? 8.586 19.153 -25.397 1.00 67.69 148 THR A CA 1
ATOM 1136 C C . THR A 1 148 ? 8.399 20.453 -24.624 1.00 67.69 148 THR A C 1
ATOM 1138 O O . THR A 1 148 ? 7.656 20.494 -23.649 1.00 67.69 148 THR A O 1
ATOM 1141 N N . GLU A 1 149 ? 8.986 21.563 -25.084 1.00 65.00 149 GLU A N 1
ATOM 1142 C CA . GLU A 1 149 ? 8.669 22.926 -24.597 1.00 65.00 149 GLU A CA 1
ATOM 1143 C C . GLU A 1 149 ? 7.182 23.323 -24.812 1.00 65.00 149 GLU A C 1
ATOM 1145 O O . GLU A 1 149 ? 6.792 24.485 -24.746 1.00 65.00 149 GLU A O 1
ATOM 1150 N N . SER A 1 150 ? 6.313 22.364 -25.106 1.00 57.88 150 SER A N 1
ATOM 1151 C CA . SER A 1 150 ? 4.871 22.479 -25.249 1.00 57.88 150 SER A CA 1
ATOM 1152 C C . SER A 1 150 ? 4.297 21.225 -24.594 1.00 57.88 150 SER A C 1
ATOM 1154 O O . SER A 1 150 ? 4.372 20.150 -25.190 1.00 57.88 150 SER A O 1
ATOM 1156 N N . GLY A 1 151 ? 3.886 21.358 -23.331 1.00 45.81 151 GLY A N 1
ATOM 1157 C CA . GLY A 1 151 ? 3.403 20.255 -22.493 1.00 45.81 151 GLY A CA 1
ATOM 1158 C C . GLY A 1 151 ? 2.134 19.578 -22.990 1.00 45.81 151 GLY A C 1
ATOM 1159 O O . GLY A 1 151 ? 1.441 20.151 -23.863 1.00 45.81 151 GLY A O 1
#

pLDDT: mean 79.32, std 13.49, range [44.44, 96.81]

Sequence (151 aa):
MTDMNSEQLCQSALNALSEAICLCDKEGRVLFMNSAARTLTGWKDDEGFMDFSSNPGRVEIGGRPFLCTLHHLQDGDDSAAVAVLKCSYDENSENDPGRWDRFLAGAALATNQLLITEEIDLALSQSLEFLGCSSNVDRVYIFQNYDTESG

Secondary structure (DSSP, 8-state):
-PPPPHHHHHHHHHHH-SSEEEEEETT-BEEEE-HHHHHHH----S--B-B-TT-TTEEEETTEEEEEEEEEEEETTEEEEEEEEE-GGGHHHH--HHHHHHHHHHHHHHHHHHHH-S-HHHHHHHHHHHHHHHHT-S----------S--